Protein AF-A0ABD3EXV0-F1 (afdb_monomer)

Solvent-accessible surface area (backbone atoms only — not comparable to full-atom values): 9055 Å² total; per-residue (Å²): 142,79,64,72,75,59,59,56,47,64,45,51,49,56,40,54,52,46,24,60,45,37,54,48,94,64,55,81,71,52,49,66,78,46,44,61,35,54,76,70,43,42,62,70,82,72,19,68,58,40,51,49,56,46,36,78,71,60,76,59,91,52,70,69,53,56,55,49,48,40,49,51,42,33,47,50,41,52,48,50,51,52,50,53,50,52,52,49,47,37,41,74,74,68,66,50,86,76,50,66,66,60,44,44,54,50,49,51,55,53,43,51,52,50,52,52,49,50,56,50,46,42,57,74,68,54,78,60,77,74,85,85,76,67,59,69,70,62,76,66,57,76,78,79,72,81,76,75,81,81,86,129

Foldseek 3Di:
DPPPVLVVQLLLQVQVVVCLQQVHHDDPVVCVVCVVCLVVLADDDGHPVLVVLLCVFPVDDDPVVVVLVSVLSSLSSVLSVVLSVVVVCCVPPVVDDDDSVRSNVVSLVVSLVVSVVVVVVCVVVCVDPDDDDRSSCRSDDDDPPPPPPPDD

Radius of gyration: 17.2 Å; Cα contacts (8 Å, |Δi|>4): 98; chains: 1; bounding box: 48×47×41 Å

Organism: NCBI:txid2107226

Structure (mmCIF, N/CA/C/O backbone):
data_AF-A0ABD3EXV0-F1
#
_entry.id   AF-A0ABD3EXV0-F1
#
loop_
_atom_site.group_PDB
_atom_site.id
_atom_site.type_symbol
_atom_site.label_atom_id
_atom_site.label_alt_id
_atom_site.label_comp_id
_atom_site.label_asym_id
_atom_site.label_entity_id
_atom_site.label_seq_id
_atom_site.pdbx_PDB_ins_code
_atom_site.Cartn_x
_atom_site.Cartn_y
_atom_site.Cartn_z
_atom_site.occupancy
_atom_site.B_iso_or_equiv
_atom_site.auth_seq_id
_atom_site.auth_comp_id
_atom_site.auth_asym_id
_atom_site.auth_atom_id
_atom_site.pdbx_PDB_model_num
ATOM 1 N N . MET A 1 1 ? -25.838 3.868 16.366 1.00 37.28 1 MET A N 1
ATOM 2 C CA . MET A 1 1 ? -24.939 4.710 15.528 1.00 37.28 1 MET A CA 1
ATOM 3 C C . MET A 1 1 ? -23.458 4.261 15.567 1.00 37.28 1 MET A C 1
ATOM 5 O O . MET A 1 1 ? -22.567 5.091 15.721 1.00 37.28 1 MET A O 1
ATOM 9 N N . HIS A 1 2 ? -23.137 2.965 15.406 1.00 37.06 2 HIS A N 1
ATOM 10 C CA . HIS A 1 2 ? -21.778 2.446 15.690 1.00 37.06 2 HIS A CA 1
ATOM 11 C C . HIS A 1 2 ? -20.932 2.010 14.474 1.00 37.06 2 HIS A C 1
ATOM 13 O O . HIS A 1 2 ? -19.783 1.606 14.656 1.00 37.06 2 HIS A O 1
ATOM 19 N N . ASP A 1 3 ? -21.446 2.131 13.245 1.00 42.56 3 ASP A N 1
ATOM 20 C CA . ASP A 1 3 ? -20.858 1.452 12.074 1.00 42.56 3 ASP A CA 1
ATOM 21 C C . ASP A 1 3 ? -20.045 2.364 11.124 1.00 42.56 3 ASP A C 1
ATOM 23 O O . ASP A 1 3 ? -19.095 1.935 10.470 1.00 42.56 3 ASP A O 1
ATOM 27 N N . GLN A 1 4 ? -20.310 3.675 11.125 1.00 36.16 4 GLN A N 1
ATOM 28 C CA . GLN A 1 4 ? -19.588 4.643 10.283 1.00 36.16 4 GLN A CA 1
ATOM 29 C C . GLN A 1 4 ? -18.091 4.736 10.654 1.00 36.16 4 GLN A C 1
ATOM 31 O O . GLN A 1 4 ? -17.230 4.705 9.781 1.00 36.16 4 GLN A O 1
ATOM 36 N N . ARG A 1 5 ? -17.741 4.717 11.953 1.00 46.12 5 ARG A N 1
ATOM 37 C CA . ARG A 1 5 ? -16.344 4.830 12.438 1.00 46.12 5 ARG A CA 1
ATOM 38 C C . ARG A 1 5 ? -15.428 3.659 12.049 1.00 46.12 5 ARG A C 1
ATOM 40 O O . ARG A 1 5 ? -14.211 3.840 12.055 1.00 46.12 5 ARG A O 1
ATOM 47 N N . LYS A 1 6 ? -15.977 2.478 11.734 1.00 48.62 6 LYS A N 1
ATOM 48 C CA . LYS A 1 6 ? -15.194 1.295 11.327 1.00 48.62 6 LYS A CA 1
ATOM 49 C C . LYS A 1 6 ? -14.777 1.364 9.856 1.00 48.62 6 LYS A C 1
ATOM 51 O O . LYS A 1 6 ? -13.633 1.027 9.554 1.00 48.62 6 LYS A O 1
ATOM 56 N N . LYS A 1 7 ? -15.646 1.876 8.971 1.00 52.41 7 LYS A N 1
ATOM 57 C CA . LYS A 1 7 ? -15.343 2.060 7.537 1.00 52.41 7 LYS A CA 1
ATOM 58 C C . LYS A 1 7 ? -14.133 2.969 7.310 1.00 52.41 7 LYS A C 1
ATOM 60 O O . LYS A 1 7 ? -13.272 2.630 6.509 1.00 52.41 7 LYS A O 1
ATOM 65 N N . TYR A 1 8 ? -13.995 4.040 8.089 1.00 62.53 8 TYR A N 1
ATOM 66 C CA . TYR A 1 8 ? -12.915 5.015 7.899 1.00 62.53 8 TYR A CA 1
ATOM 67 C C . TYR A 1 8 ? -11.504 4.499 8.227 1.00 62.53 8 TYR A C 1
ATOM 69 O O . TYR A 1 8 ? -10.520 5.024 7.711 1.00 62.53 8 TYR A O 1
ATOM 77 N N . ARG A 1 9 ? -11.367 3.472 9.077 1.00 70.62 9 ARG A N 1
ATOM 78 C CA . ARG A 1 9 ? -10.051 3.063 9.605 1.00 70.62 9 ARG A CA 1
ATOM 79 C C . ARG A 1 9 ? -9.283 2.147 8.665 1.00 70.62 9 ARG A C 1
ATOM 81 O O . ARG A 1 9 ? -8.091 2.351 8.458 1.00 70.62 9 ARG A O 1
ATOM 88 N N . SER A 1 10 ? -9.960 1.164 8.074 1.00 78.88 10 SER A N 1
ATOM 89 C CA . SER A 1 10 ? -9.356 0.338 7.024 1.00 78.88 10 SER A CA 1
ATOM 90 C C . SER A 1 10 ? -9.114 1.155 5.757 1.00 78.88 10 SER A C 1
ATOM 92 O O . SER A 1 10 ? -8.085 0.990 5.113 1.00 78.88 10 SER A O 1
ATOM 94 N N . GLN A 1 11 ? -10.005 2.097 5.439 1.00 85.62 11 GLN A N 1
ATOM 95 C CA . GLN A 1 11 ? -9.832 3.026 4.322 1.00 85.62 11 GLN A CA 1
ATOM 96 C C . GLN A 1 11 ? -8.584 3.902 4.472 1.00 85.62 11 GLN A C 1
ATOM 98 O O . GLN A 1 11 ? -7.862 4.073 3.497 1.00 85.62 11 GLN A O 1
ATOM 103 N N . ALA A 1 12 ? -8.276 4.393 5.678 1.00 87.69 12 ALA A N 1
ATOM 104 C CA . AL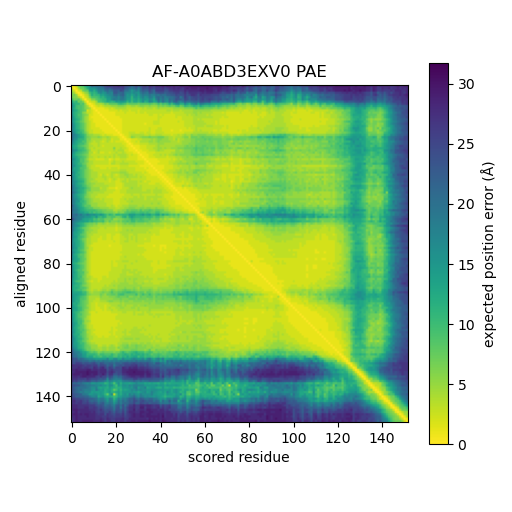A A 1 12 ? -7.079 5.203 5.921 1.00 87.69 12 ALA A CA 1
ATOM 105 C C . ALA A 1 12 ? -5.775 4.475 5.548 1.00 87.69 12 ALA A C 1
ATOM 107 O O . ALA A 1 12 ? -4.854 5.085 5.009 1.00 87.69 12 ALA A O 1
ATOM 108 N N . TRP A 1 13 ? -5.708 3.162 5.786 1.00 89.19 13 TRP A N 1
ATOM 109 C CA . TRP A 1 13 ? -4.579 2.337 5.358 1.00 89.19 13 TRP A CA 1
ATOM 110 C C . TRP A 1 13 ? -4.438 2.295 3.834 1.00 89.19 13 TRP A C 1
ATOM 112 O O . TRP A 1 13 ? -3.365 2.559 3.290 1.00 89.19 13 TRP A O 1
ATOM 122 N N . TRP A 1 14 ? -5.536 1.985 3.147 1.00 90.44 14 TRP A N 1
ATOM 123 C CA . TRP A 1 14 ? -5.554 1.857 1.694 1.00 90.44 14 TRP A CA 1
ATOM 124 C C . TRP A 1 14 ? -5.290 3.190 0.989 1.00 90.44 14 TRP A C 1
ATOM 126 O O . TRP A 1 14 ? -4.545 3.217 0.011 1.00 90.44 14 TRP A O 1
ATOM 136 N N . LEU A 1 15 ? -5.812 4.296 1.531 1.00 90.94 15 LEU A N 1
ATOM 137 C CA . LEU A 1 15 ? -5.483 5.652 1.083 1.00 90.94 15 LEU A CA 1
ATOM 138 C C . LEU A 1 15 ? -3.989 5.904 1.176 1.00 90.94 15 LEU A C 1
ATOM 140 O O . LEU A 1 15 ? -3.373 6.279 0.188 1.00 90.94 15 LEU A O 1
ATOM 144 N N . ARG A 1 16 ? -3.386 5.627 2.335 1.00 90.00 16 ARG A N 1
ATOM 145 C CA . ARG A 1 16 ? -1.962 5.878 2.554 1.00 90.00 16 ARG A CA 1
ATOM 146 C C . ARG A 1 16 ? -1.072 5.112 1.573 1.00 90.00 16 ARG A C 1
ATOM 148 O O . ARG A 1 16 ? -0.059 5.642 1.120 1.00 90.00 16 ARG A O 1
ATOM 155 N N . ILE A 1 17 ? -1.441 3.873 1.240 1.00 91.12 17 ILE A N 1
ATOM 156 C CA . ILE A 1 17 ? -0.743 3.090 0.212 1.00 91.12 17 ILE A CA 1
ATOM 157 C C . ILE A 1 17 ? -0.912 3.738 -1.165 1.00 91.12 17 ILE A C 1
ATOM 159 O O . ILE A 1 17 ? 0.089 3.909 -1.861 1.00 91.12 17 ILE A O 1
ATOM 163 N N . LEU A 1 18 ? -2.137 4.107 -1.556 1.00 91.56 18 LEU A N 1
ATOM 164 C CA . LEU A 1 18 ? -2.409 4.725 -2.859 1.00 91.56 18 LEU A CA 1
ATOM 165 C C . LEU A 1 18 ? -1.718 6.073 -3.025 1.00 91.56 18 LEU A C 1
ATOM 167 O O . LEU A 1 18 ? -1.069 6.285 -4.043 1.00 91.56 18 LEU A O 1
ATOM 171 N N . GLU A 1 19 ? -1.786 6.947 -2.022 1.00 90.56 19 GLU A N 1
ATOM 172 C CA . GLU A 1 19 ? -1.073 8.230 -2.007 1.00 90.56 19 GLU A CA 1
ATOM 173 C C . GLU A 1 19 ? 0.420 8.030 -2.247 1.00 90.56 19 GLU A C 1
ATOM 175 O O . GLU A 1 19 ? 1.068 8.774 -2.984 1.00 90.56 19 GLU A O 1
ATOM 180 N N . HIS A 1 20 ? 0.998 6.996 -1.637 1.00 88.31 20 HIS A N 1
ATOM 181 C CA . HIS A 1 20 ? 2.413 6.709 -1.809 1.00 88.31 20 HIS A CA 1
ATOM 182 C C . HIS A 1 20 ? 2.728 6.096 -3.182 1.00 88.31 20 HIS A C 1
ATOM 184 O O . HIS A 1 20 ? 3.785 6.395 -3.754 1.00 88.31 20 HIS A O 1
ATOM 190 N N . TRP A 1 21 ? 1.823 5.262 -3.704 1.00 91.00 21 TRP A N 1
ATOM 191 C CA . TRP A 1 21 ? 1.933 4.574 -4.993 1.00 91.00 21 TRP A CA 1
ATOM 192 C C . TRP A 1 21 ? 1.806 5.527 -6.186 1.00 91.00 21 TRP A C 1
ATOM 194 O O . TRP A 1 21 ? 2.642 5.520 -7.092 1.00 91.00 21 TRP A O 1
ATOM 204 N N . LEU A 1 22 ? 0.787 6.383 -6.163 1.00 90.25 22 LEU A N 1
ATOM 205 C CA . LEU A 1 22 ? 0.507 7.370 -7.201 1.00 90.25 22 LEU A CA 1
ATOM 206 C C . LEU A 1 22 ? 1.344 8.650 -6.987 1.00 90.25 22 LEU A C 1
ATOM 208 O O . LEU A 1 22 ? 1.808 9.295 -7.927 1.00 90.25 22 LEU A O 1
ATOM 212 N N . GLY A 1 23 ? 1.678 8.971 -5.736 1.00 84.88 23 GLY A N 1
ATOM 213 C CA . GLY A 1 23 ? 2.539 10.103 -5.381 1.00 84.88 23 GLY A CA 1
ATOM 214 C C . GLY A 1 23 ? 1.834 11.465 -5.347 1.00 84.88 23 GLY A C 1
ATOM 215 O O . GLY A 1 23 ? 2.510 12.494 -5.224 1.00 84.88 23 GLY A O 1
ATOM 216 N N . ASN A 1 24 ? 0.511 11.464 -5.430 1.00 85.75 24 ASN A N 1
ATOM 217 C CA . ASN A 1 24 ? -0.415 12.582 -5.284 1.00 85.75 24 ASN A CA 1
ATOM 218 C C . ASN A 1 24 ? -1.389 12.307 -4.130 1.00 85.75 24 ASN A C 1
ATOM 220 O O . ASN A 1 24 ? -1.449 11.196 -3.605 1.00 85.75 24 ASN A O 1
ATOM 224 N N . GLU A 1 25 ? -2.113 13.342 -3.711 1.00 84.12 25 GLU A N 1
ATOM 225 C CA . GLU A 1 25 ? -3.183 13.196 -2.725 1.00 84.12 25 GLU A CA 1
ATOM 226 C C . GLU A 1 25 ? -4.334 12.390 -3.333 1.00 84.12 25 GLU A C 1
ATOM 228 O O . GLU A 1 25 ? -4.661 12.547 -4.510 1.00 84.12 25 GLU A O 1
ATOM 233 N N . VAL A 1 26 ? -4.899 11.489 -2.532 1.00 85.75 26 VAL A N 1
ATOM 234 C CA . VAL A 1 26 ? -5.956 10.562 -2.943 1.00 85.75 26 VAL A CA 1
ATOM 235 C C . VAL A 1 26 ? -7.107 10.720 -1.966 1.00 85.75 26 VAL A C 1
ATOM 237 O O . VAL A 1 26 ? -6.915 10.730 -0.751 1.00 85.75 26 VAL A O 1
ATOM 240 N N . THR A 1 27 ? -8.319 10.842 -2.489 1.00 85.81 27 THR A N 1
ATOM 241 C CA . THR A 1 27 ? -9.526 11.024 -1.688 1.00 85.81 27 THR A CA 1
ATOM 242 C C . THR A 1 27 ? -10.228 9.695 -1.415 1.00 85.81 27 THR A C 1
ATOM 244 O O . THR A 1 27 ? -9.985 8.665 -2.048 1.00 85.81 27 THR A O 1
ATOM 247 N N . GLN A 1 28 ? -11.176 9.699 -0.476 1.00 83.56 28 GLN A N 1
ATOM 248 C CA . GLN A 1 28 ? -12.035 8.530 -0.249 1.00 83.56 28 GLN A CA 1
ATOM 249 C C . GLN A 1 28 ? -12.929 8.186 -1.447 1.00 83.56 28 GLN A C 1
ATOM 251 O O . GLN A 1 28 ? -13.368 7.040 -1.554 1.00 83.56 28 GLN A O 1
ATOM 256 N N . ALA A 1 29 ? -13.219 9.145 -2.328 1.00 84.88 29 ALA A N 1
ATOM 257 C CA . ALA A 1 29 ? -13.947 8.865 -3.560 1.00 84.88 29 ALA A CA 1
ATOM 258 C C . ALA A 1 29 ? -13.087 8.005 -4.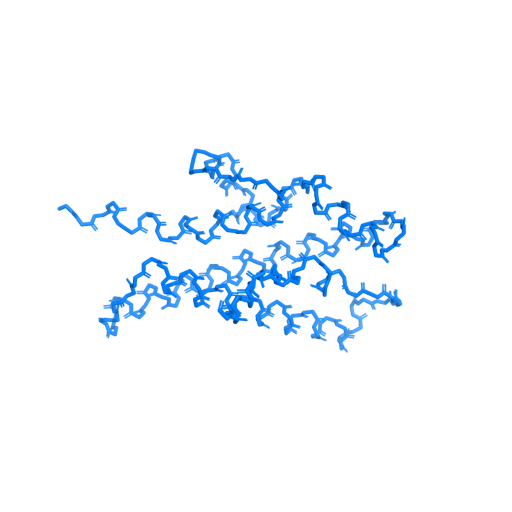496 1.00 84.88 29 ALA A C 1
ATOM 260 O O . ALA A 1 29 ? -13.557 6.978 -4.986 1.00 84.88 29 ALA A O 1
ATOM 261 N N . ASP A 1 30 ? -11.801 8.341 -4.618 1.00 82.12 30 ASP A N 1
ATOM 262 C CA . ASP A 1 30 ? -10.842 7.605 -5.444 1.00 82.12 30 ASP A CA 1
ATOM 263 C C . ASP A 1 30 ? -10.694 6.150 -4.997 1.00 82.12 30 ASP A C 1
ATOM 265 O O . ASP A 1 30 ? -10.626 5.243 -5.823 1.00 82.12 30 ASP A O 1
ATOM 269 N N . LEU A 1 31 ? -10.743 5.890 -3.686 1.00 85.38 31 LEU A N 1
ATOM 270 C CA . LEU A 1 31 ? -10.703 4.529 -3.138 1.00 85.38 31 LEU A CA 1
ATOM 271 C C . LEU A 1 31 ? -11.719 3.576 -3.781 1.00 85.38 31 LEU A C 1
ATOM 273 O O . LEU A 1 31 ? -11.434 2.383 -3.890 1.00 85.38 31 LEU A O 1
ATOM 277 N N . LYS A 1 32 ? -12.896 4.070 -4.190 1.00 86.50 32 LYS A N 1
ATOM 278 C CA . LYS A 1 32 ? -13.901 3.237 -4.863 1.00 86.50 32 LYS A CA 1
ATOM 279 C C . LYS A 1 32 ? -13.400 2.749 -6.220 1.00 86.50 32 LYS A C 1
ATOM 281 O O . LYS A 1 32 ? -13.586 1.578 -6.527 1.00 86.50 32 LYS A O 1
ATOM 286 N N . HIS A 1 33 ? -12.721 3.609 -6.976 1.00 86.38 33 HIS A N 1
ATOM 287 C CA . HIS A 1 33 ? -12.138 3.272 -8.276 1.00 86.38 33 HIS A CA 1
ATOM 288 C C . HIS A 1 33 ? -10.961 2.299 -8.157 1.00 86.38 33 HIS A C 1
ATOM 290 O O . HIS A 1 33 ? -10.712 1.515 -9.067 1.00 86.38 33 HIS A O 1
ATOM 296 N N . TYR A 1 34 ? -10.258 2.312 -7.020 1.00 88.19 34 TYR A N 1
ATOM 297 C CA . TYR A 1 34 ? -9.102 1.443 -6.793 1.00 88.19 34 TYR A CA 1
ATOM 298 C C . TYR A 1 34 ? -9.411 0.148 -6.033 1.00 88.19 34 TYR A C 1
ATOM 300 O O . TYR A 1 34 ? -8.510 -0.662 -5.810 1.00 88.19 34 TYR A O 1
ATOM 308 N N . LYS A 1 35 ? -10.671 -0.079 -5.643 1.00 87.31 35 LYS A N 1
ATOM 309 C CA . LYS A 1 35 ? -11.077 -1.238 -4.835 1.00 87.31 35 LYS A CA 1
ATOM 310 C C . LYS A 1 35 ? -10.658 -2.565 -5.472 1.00 87.31 35 LYS A C 1
ATOM 312 O O . LYS A 1 35 ? -10.097 -3.421 -4.787 1.00 87.31 35 LYS A O 1
ATOM 317 N N . ASP A 1 36 ? -10.869 -2.697 -6.775 1.00 88.38 36 ASP A N 1
ATOM 318 C CA . ASP A 1 36 ? -10.605 -3.941 -7.495 1.00 88.38 36 ASP A CA 1
ATOM 319 C C . ASP A 1 36 ? -9.109 -4.257 -7.558 1.00 88.38 36 ASP A C 1
ATOM 321 O O . ASP A 1 36 ? -8.725 -5.415 -7.421 1.00 88.38 36 ASP A O 1
ATOM 325 N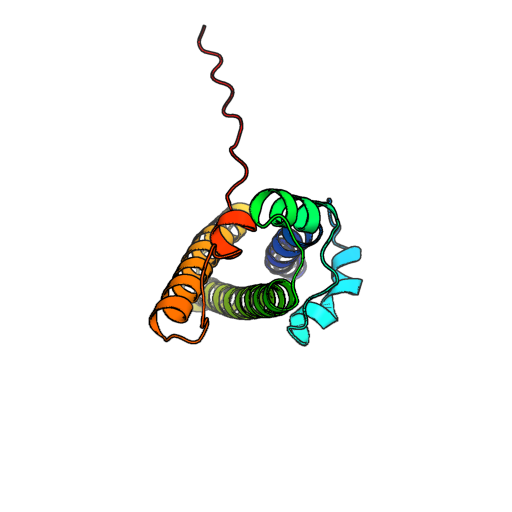 N . TYR A 1 37 ? -8.241 -3.243 -7.624 1.00 89.56 37 TYR A N 1
ATOM 326 C CA . TYR A 1 37 ? -6.788 -3.437 -7.579 1.00 89.56 37 TYR A CA 1
ATOM 327 C C . TYR A 1 37 ? -6.315 -4.032 -6.246 1.00 89.56 37 TYR A C 1
ATOM 329 O O . TYR A 1 37 ? -5.412 -4.875 -6.223 1.00 89.56 37 TYR A O 1
ATOM 337 N N . PHE A 1 38 ? -6.934 -3.645 -5.127 1.00 87.00 38 PHE A N 1
ATOM 338 C CA . PHE A 1 38 ? -6.620 -4.237 -3.825 1.00 87.00 38 PHE A CA 1
ATOM 339 C C . PHE A 1 38 ? -7.152 -5.664 -3.702 1.00 87.00 38 PHE A C 1
ATOM 341 O O . PHE A 1 38 ? -6.425 -6.555 -3.262 1.00 87.00 38 PHE A O 1
ATOM 348 N N . SER A 1 39 ? -8.406 -5.888 -4.103 1.00 85.06 39 SER A N 1
ATOM 349 C CA . SER A 1 39 ? -9.058 -7.199 -4.018 1.00 85.06 39 SER A CA 1
ATOM 350 C C . SER A 1 39 ? -8.406 -8.227 -4.943 1.00 85.06 39 SER A C 1
ATOM 352 O O . SER A 1 39 ? -8.091 -9.330 -4.500 1.00 85.06 39 SER A O 1
ATOM 354 N N . ALA A 1 40 ? -8.119 -7.850 -6.189 1.00 89.12 40 ALA A N 1
ATOM 355 C CA . ALA A 1 40 ? -7.421 -8.686 -7.162 1.00 89.12 40 ALA A CA 1
ATOM 356 C C . ALA A 1 40 ? -5.898 -8.716 -6.948 1.00 89.12 40 ALA A C 1
ATOM 358 O O . ALA A 1 40 ? -5.187 -9.382 -7.699 1.00 89.12 40 ALA A O 1
ATOM 359 N N . ARG A 1 41 ? -5.373 -7.962 -5.968 1.00 88.69 41 ARG A N 1
ATOM 360 C CA . ARG A 1 41 ? -3.930 -7.777 -5.707 1.00 88.69 41 ARG A CA 1
ATOM 361 C C . ARG A 1 41 ? -3.130 -7.437 -6.967 1.00 88.69 41 ARG A C 1
ATOM 363 O O . ARG A 1 41 ? -1.959 -7.794 -7.091 1.00 88.69 41 ARG A O 1
ATOM 370 N N . THR A 1 42 ? -3.769 -6.737 -7.894 1.00 90.31 42 THR A N 1
ATOM 371 C CA . THR A 1 42 ? -3.177 -6.307 -9.157 1.00 90.31 42 THR A CA 1
ATOM 372 C C . THR A 1 42 ? -2.721 -4.872 -8.986 1.00 90.31 42 THR A C 1
ATOM 374 O O . THR A 1 42 ? -3.464 -4.053 -8.455 1.00 90.31 42 THR A O 1
ATOM 377 N N . ALA A 1 43 ? -1.485 -4.568 -9.374 1.00 89.62 43 ALA A N 1
ATOM 378 C CA . ALA A 1 43 ? -0.944 -3.230 -9.194 1.00 89.62 43 ALA A CA 1
ATOM 379 C C . ALA A 1 43 ? -1.636 -2.239 -10.145 1.00 89.62 43 ALA A C 1
ATOM 381 O O . ALA A 1 43 ? -1.674 -2.505 -11.349 1.00 89.62 43 ALA A O 1
ATOM 382 N N . PRO A 1 44 ? -2.150 -1.099 -9.648 1.00 91.00 44 PRO A N 1
ATOM 383 C CA . PRO A 1 44 ? -2.581 -0.022 -10.519 1.00 91.00 44 PRO A CA 1
ATOM 384 C C . PRO A 1 44 ? -1.366 0.607 -11.197 1.00 91.00 44 PRO A C 1
ATOM 386 O O . PRO A 1 44 ? -0.216 0.397 -10.785 1.00 91.00 44 PRO A O 1
ATOM 389 N N . HIS A 1 45 ? -1.628 1.419 -12.222 1.00 90.00 45 HIS A N 1
ATOM 390 C CA . HIS A 1 45 ? -0.585 2.217 -12.852 1.00 90.00 45 HIS A CA 1
ATOM 391 C C . HIS A 1 45 ? 0.205 2.988 -11.783 1.00 90.00 45 HIS A C 1
ATOM 393 O O . HIS A 1 45 ? -0.349 3.495 -10.805 1.00 90.00 45 HIS A O 1
ATOM 399 N N . ILE A 1 46 ? 1.525 3.031 -11.936 1.00 89.56 46 ILE A N 1
ATOM 400 C CA . ILE A 1 46 ? 2.361 3.836 -11.052 1.00 89.56 46 ILE A CA 1
ATOM 401 C C . ILE A 1 46 ? 2.201 5.301 -11.423 1.00 89.56 46 ILE A C 1
ATOM 403 O O . ILE A 1 46 ? 2.173 5.653 -12.602 1.00 89.56 46 ILE A O 1
ATOM 407 N N . GLY A 1 47 ? 2.145 6.169 -10.422 1.00 88.12 47 GLY A N 1
ATOM 408 C CA . GLY A 1 47 ? 2.140 7.592 -10.709 1.00 88.12 47 GLY A CA 1
ATOM 409 C C . GLY A 1 47 ? 3.529 8.099 -11.088 1.00 88.12 47 GLY A C 1
ATOM 410 O O . GLY A 1 47 ? 4.568 7.574 -10.659 1.00 88.12 47 GLY A O 1
ATOM 411 N N . GLU A 1 48 ? 3.551 9.177 -11.868 1.00 87.62 48 GLU A N 1
ATOM 412 C CA . GLU A 1 48 ? 4.775 9.766 -12.418 1.00 87.62 48 GLU A CA 1
ATOM 413 C C . GLU A 1 48 ? 5.793 10.149 -11.339 1.00 87.62 48 GLU A C 1
ATOM 415 O O . GLU A 1 48 ? 7.004 10.044 -11.534 1.00 87.62 48 GLU A O 1
ATOM 420 N N . ARG A 1 49 ? 5.337 10.527 -10.143 1.00 87.19 49 ARG A N 1
ATOM 421 C CA . ARG A 1 49 ? 6.240 10.873 -9.040 1.00 87.19 49 ARG A CA 1
ATOM 422 C C . ARG A 1 49 ? 6.989 9.660 -8.493 1.00 87.19 49 ARG A C 1
ATOM 424 O O . ARG A 1 49 ? 8.180 9.761 -8.188 1.00 87.19 49 ARG A O 1
ATOM 431 N N . LEU A 1 50 ? 6.319 8.517 -8.335 1.00 85.88 50 LEU A N 1
ATOM 432 C CA . LEU A 1 50 ? 6.988 7.283 -7.920 1.00 85.88 50 LEU A CA 1
ATOM 433 C C . LEU A 1 50 ? 7.945 6.807 -9.016 1.00 85.88 50 LEU A C 1
ATOM 435 O O . LEU A 1 50 ? 9.103 6.516 -8.718 1.00 85.88 50 LEU A O 1
ATOM 439 N N . LYS A 1 51 ? 7.497 6.835 -10.273 1.00 87.94 51 LYS A N 1
ATOM 440 C CA . LYS A 1 51 ? 8.312 6.502 -11.445 1.00 87.94 51 LYS A CA 1
ATOM 441 C C . LYS A 1 51 ? 9.590 7.342 -11.516 1.00 87.94 51 LYS A C 1
ATOM 443 O O . LYS A 1 51 ? 10.683 6.781 -11.560 1.00 87.94 51 LYS A O 1
ATOM 448 N N . LYS A 1 52 ? 9.485 8.672 -11.392 1.00 86.81 52 LYS A N 1
ATOM 449 C CA . LYS A 1 52 ? 10.637 9.591 -11.326 1.00 86.81 52 LYS A CA 1
ATOM 450 C C . LYS A 1 52 ? 11.587 9.248 -10.175 1.00 86.81 52 LYS A C 1
ATOM 452 O O . LYS A 1 52 ? 12.793 9.184 -10.389 1.00 86.81 52 LYS A O 1
ATOM 457 N N . ARG A 1 53 ? 11.080 8.964 -8.965 1.00 84.44 53 ARG A N 1
ATOM 458 C CA . ARG A 1 53 ? 11.924 8.562 -7.814 1.00 84.44 53 ARG A CA 1
ATOM 459 C C . ARG A 1 53 ? 12.736 7.294 -8.086 1.00 84.44 53 ARG A C 1
ATOM 461 O O . ARG A 1 53 ? 13.880 7.202 -7.643 1.00 84.44 53 ARG A O 1
ATOM 468 N N . ILE A 1 54 ? 12.144 6.328 -8.784 1.00 84.81 54 ILE A N 1
ATOM 469 C CA . ILE A 1 54 ? 12.804 5.072 -9.155 1.00 84.81 54 ILE A CA 1
ATOM 470 C C . ILE A 1 54 ? 13.846 5.326 -10.252 1.00 84.81 54 ILE A C 1
ATOM 472 O O . ILE A 1 54 ? 14.997 4.913 -10.106 1.00 84.81 54 ILE A O 1
ATOM 476 N N . LEU A 1 55 ? 13.482 6.069 -11.301 1.00 85.50 55 LEU A N 1
ATOM 477 C CA . LEU A 1 55 ? 14.368 6.393 -12.424 1.00 85.50 55 LEU A CA 1
ATOM 478 C C . LEU A 1 55 ? 15.597 7.204 -12.006 1.00 85.50 55 LEU A C 1
ATOM 480 O O . LEU A 1 55 ? 16.703 6.887 -12.437 1.00 85.50 55 LEU A O 1
ATOM 484 N N . LEU A 1 56 ? 15.440 8.160 -11.083 1.00 84.50 56 LEU A N 1
ATOM 485 C CA . LEU A 1 56 ? 16.558 8.917 -10.501 1.00 84.50 56 LEU A CA 1
ATOM 486 C C . LEU A 1 56 ? 17.644 8.018 -9.881 1.00 84.50 56 LEU A C 1
ATOM 488 O O . LEU A 1 56 ? 18.783 8.445 -9.718 1.00 84.50 56 LEU A O 1
ATOM 492 N N . ARG A 1 57 ? 17.300 6.785 -9.495 1.00 78.25 57 ARG A N 1
ATOM 493 C CA . ARG A 1 57 ? 18.211 5.833 -8.843 1.00 78.25 57 ARG A CA 1
ATOM 494 C C . ARG A 1 57 ? 18.702 4.745 -9.793 1.00 78.25 57 ARG A C 1
ATOM 496 O O . ARG A 1 57 ? 19.855 4.343 -9.685 1.00 78.25 57 ARG A O 1
ATOM 503 N N . LEU A 1 58 ? 17.829 4.247 -10.669 1.00 77.62 58 LEU A N 1
ATOM 504 C CA . LEU A 1 58 ? 18.101 3.083 -11.521 1.00 77.62 58 LEU A CA 1
ATOM 505 C C . LEU A 1 58 ? 18.533 3.443 -12.950 1.00 77.62 58 LEU A C 1
ATOM 507 O O . LEU A 1 58 ? 18.907 2.544 -13.700 1.00 77.62 58 LEU A O 1
ATOM 511 N N . ARG A 1 59 ? 18.557 4.740 -13.294 1.00 77.06 59 ARG A N 1
ATOM 512 C CA . ARG A 1 59 ? 18.901 5.335 -14.601 1.00 77.06 59 ARG A CA 1
ATOM 513 C C . ARG A 1 59 ? 17.964 4.942 -15.749 1.00 77.06 59 ARG A C 1
ATOM 515 O O . ARG A 1 59 ? 17.518 5.832 -16.457 1.00 77.06 59 ARG A O 1
ATOM 522 N N . ASN A 1 60 ? 17.593 3.668 -15.874 1.00 81.62 60 ASN A N 1
ATOM 523 C CA . ASN A 1 60 ? 16.724 3.153 -16.933 1.00 81.62 60 ASN A CA 1
ATOM 524 C C . ASN A 1 60 ? 15.525 2.391 -16.359 1.00 81.62 60 ASN A C 1
ATOM 526 O O . ASN A 1 60 ? 15.643 1.709 -15.338 1.00 81.62 60 ASN A O 1
ATOM 530 N N . TRP A 1 61 ? 14.385 2.470 -17.053 1.00 83.19 61 TRP A N 1
ATOM 531 C CA . TRP A 1 61 ? 13.253 1.579 -16.805 1.00 83.19 61 TRP A CA 1
ATOM 532 C C . TRP A 1 61 ? 13.521 0.221 -17.455 1.00 83.19 61 TRP A C 1
ATOM 534 O O . TRP A 1 61 ? 13.926 0.173 -18.615 1.00 83.19 61 TRP A O 1
ATOM 544 N N . LYS A 1 62 ? 13.305 -0.876 -16.731 1.00 85.88 62 LYS A N 1
ATOM 545 C CA . LYS A 1 62 ? 13.434 -2.237 -17.263 1.00 85.88 62 LYS A CA 1
ATOM 546 C C . LYS A 1 62 ? 12.251 -3.084 -16.817 1.00 85.88 62 LYS A C 1
ATOM 548 O O . LYS A 1 62 ? 11.648 -2.784 -15.790 1.00 85.88 62 LYS A O 1
ATOM 553 N N . LYS A 1 63 ? 11.963 -4.168 -17.535 1.00 83.75 63 LYS A N 1
ATOM 554 C CA . LYS A 1 63 ? 10.854 -5.082 -17.218 1.00 83.75 63 LYS A CA 1
ATOM 555 C C . LYS A 1 63 ? 10.948 -5.650 -15.795 1.00 83.75 63 LYS A C 1
ATOM 557 O O . LYS A 1 63 ? 9.938 -5.792 -15.115 1.00 83.75 63 LYS A O 1
ATOM 562 N N . GLU A 1 64 ? 12.159 -5.884 -15.293 1.00 82.94 64 GLU A N 1
ATOM 563 C CA . GLU A 1 64 ? 12.382 -6.374 -13.929 1.00 82.94 64 GLU A CA 1
ATOM 564 C C . GLU A 1 64 ? 11.904 -5.373 -12.865 1.00 82.94 64 GLU A C 1
ATOM 566 O O . GLU A 1 64 ? 11.549 -5.769 -11.755 1.00 82.94 64 GLU A O 1
ATOM 571 N N . ILE A 1 65 ? 11.876 -4.076 -13.193 1.00 83.62 65 ILE A N 1
ATOM 572 C CA . ILE A 1 65 ? 11.354 -3.025 -12.315 1.00 83.62 65 ILE A CA 1
ATOM 573 C C . ILE A 1 65 ? 9.835 -3.158 -12.197 1.00 83.62 65 ILE A C 1
ATOM 575 O O . ILE A 1 65 ? 9.313 -3.101 -11.083 1.00 83.62 65 ILE A O 1
ATOM 579 N N . ASP A 1 66 ? 9.139 -3.402 -13.309 1.00 85.31 66 ASP A N 1
ATOM 580 C CA . ASP A 1 66 ? 7.692 -3.640 -13.313 1.00 85.31 66 ASP A CA 1
ATOM 581 C C . ASP A 1 66 ? 7.327 -4.896 -12.517 1.00 85.31 66 ASP A C 1
ATOM 583 O O . ASP A 1 66 ? 6.422 -4.863 -11.678 1.00 85.31 66 AS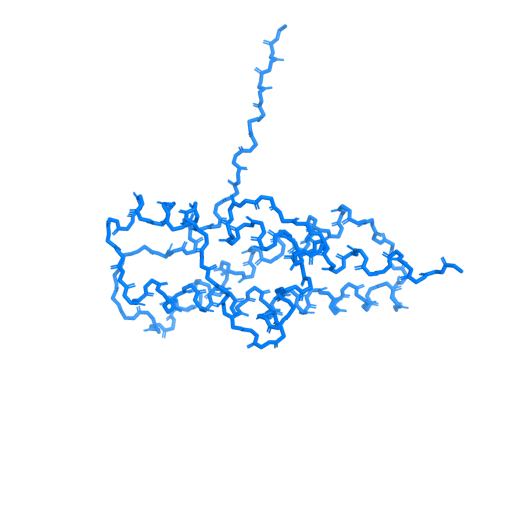P A O 1
ATOM 587 N N . ASP A 1 67 ? 8.071 -5.987 -12.705 1.00 84.75 67 ASP A N 1
ATOM 588 C CA . ASP A 1 67 ? 7.841 -7.234 -11.974 1.00 84.75 67 ASP A CA 1
ATOM 589 C C . ASP A 1 67 ? 8.082 -7.063 -10.467 1.00 84.75 67 ASP A C 1
ATOM 591 O O . ASP A 1 67 ? 7.291 -7.533 -9.644 1.00 84.75 67 ASP A O 1
ATOM 595 N N . GLN A 1 68 ? 9.130 -6.333 -10.078 1.00 84.44 68 GLN A N 1
ATOM 596 C CA . GLN A 1 68 ? 9.381 -6.002 -8.674 1.00 84.44 68 GLN A CA 1
ATOM 597 C C . GLN A 1 68 ? 8.287 -5.105 -8.086 1.00 84.44 68 GLN A C 1
ATOM 599 O O . GLN A 1 68 ? 7.879 -5.310 -6.943 1.00 84.44 68 GLN A O 1
ATOM 604 N N . LEU A 1 69 ? 7.773 -4.134 -8.841 1.00 87.81 69 LEU A N 1
ATOM 605 C CA . LEU A 1 69 ? 6.679 -3.275 -8.386 1.00 87.81 69 LEU A CA 1
ATOM 606 C C . LEU A 1 69 ? 5.386 -4.068 -8.190 1.00 87.81 69 LEU A C 1
ATOM 608 O O . LEU A 1 69 ? 4.744 -3.927 -7.150 1.00 87.81 69 LEU A O 1
ATOM 612 N N . ARG A 1 70 ? 5.046 -4.971 -9.114 1.00 89.00 70 ARG A N 1
ATOM 613 C CA . ARG A 1 70 ? 3.903 -5.885 -8.955 1.00 89.00 70 ARG A CA 1
ATOM 614 C C . ARG A 1 70 ? 4.021 -6.720 -7.680 1.00 89.00 70 ARG A C 1
ATOM 616 O O . ARG A 1 70 ? 3.053 -6.822 -6.928 1.00 89.00 70 ARG A O 1
ATOM 623 N N . ARG A 1 71 ? 5.214 -7.243 -7.379 1.00 86.81 71 ARG A N 1
ATOM 624 C CA . ARG A 1 71 ? 5.475 -7.980 -6.128 1.00 86.81 71 ARG A CA 1
ATOM 625 C C . ARG A 1 71 ? 5.345 -7.097 -4.890 1.00 86.81 71 ARG A C 1
ATOM 627 O O . ARG A 1 71 ? 4.724 -7.511 -3.915 1.00 86.81 71 ARG A O 1
ATOM 634 N N . ILE A 1 72 ? 5.875 -5.872 -4.931 1.00 88.75 72 ILE A N 1
ATOM 635 C CA . ILE A 1 72 ? 5.736 -4.897 -3.839 1.00 88.75 72 ILE A CA 1
ATOM 636 C C . ILE A 1 72 ? 4.257 -4.609 -3.563 1.00 88.75 72 ILE A C 1
ATOM 638 O O . ILE A 1 72 ? 3.839 -4.631 -2.406 1.00 88.75 72 ILE A O 1
ATOM 642 N N . TRP A 1 73 ? 3.460 -4.360 -4.604 1.00 91.69 73 TRP A N 1
ATOM 643 C CA . TRP A 1 73 ? 2.022 -4.128 -4.466 1.00 91.69 73 TRP A CA 1
ATOM 644 C C . TRP A 1 73 ? 1.306 -5.329 -3.847 1.00 91.69 73 TRP A C 1
ATOM 646 O O . TRP A 1 73 ? 0.547 -5.185 -2.885 1.00 91.69 73 TRP A O 1
ATOM 656 N N . TRP A 1 74 ? 1.589 -6.525 -4.362 1.00 91.50 74 TRP A N 1
ATOM 657 C CA . TRP A 1 74 ? 1.014 -7.763 -3.851 1.00 91.50 74 TRP A CA 1
ATOM 658 C C . TRP A 1 74 ? 1.350 -7.979 -2.367 1.00 91.50 74 TRP A C 1
ATOM 660 O O . TRP A 1 74 ? 0.472 -8.324 -1.568 1.00 91.50 74 TRP A O 1
ATOM 670 N N . ALA A 1 75 ? 2.600 -7.711 -1.975 1.00 90.50 75 ALA A N 1
ATOM 671 C CA . ALA A 1 75 ? 3.042 -7.787 -0.588 1.00 90.50 75 ALA A CA 1
ATOM 672 C C . ALA A 1 75 ? 2.290 -6.779 0.291 1.00 90.50 75 ALA A C 1
ATOM 674 O O . ALA A 1 75 ? 1.767 -7.162 1.334 1.00 90.50 75 ALA A O 1
ATOM 675 N N . TRP A 1 76 ? 2.148 -5.523 -0.144 1.00 91.44 76 TRP A N 1
ATOM 676 C CA . TRP A 1 76 ? 1.372 -4.512 0.583 1.00 91.44 76 TRP A CA 1
ATOM 677 C C . TRP A 1 76 ? -0.084 -4.916 0.804 1.00 91.44 76 TRP A C 1
ATOM 679 O O . TRP A 1 76 ? -0.596 -4.761 1.914 1.00 91.44 76 TRP A O 1
ATOM 689 N N . CYS A 1 77 ? -0.741 -5.466 -0.220 1.00 92.19 77 CYS A N 1
ATOM 690 C CA . CYS A 1 77 ? -2.121 -5.937 -0.106 1.00 92.19 77 CYS A CA 1
ATOM 691 C C . CYS A 1 77 ? -2.243 -7.079 0.912 1.00 92.19 77 CYS A C 1
ATOM 693 O O . CYS A 1 77 ? -3.152 -7.084 1.748 1.00 92.19 77 CYS A O 1
ATOM 695 N N . SER A 1 78 ? -1.306 -8.026 0.876 1.00 91.56 78 SER A N 1
ATOM 696 C CA . SER A 1 78 ? -1.286 -9.182 1.777 1.00 91.56 78 SER A CA 1
ATOM 697 C C . SER A 1 78 ? -1.008 -8.770 3.225 1.00 91.56 78 SER A C 1
ATOM 699 O O . SER A 1 78 ? -1.775 -9.114 4.125 1.00 91.56 78 SER A O 1
ATOM 701 N N . ILE A 1 79 ? 0.025 -7.952 3.440 1.00 92.38 79 ILE A N 1
ATOM 702 C CA . ILE A 1 79 ? 0.395 -7.412 4.753 1.00 92.38 79 ILE A CA 1
ATOM 703 C C . ILE A 1 79 ? -0.744 -6.561 5.327 1.00 92.38 79 ILE A C 1
ATOM 705 O O . ILE A 1 79 ? -1.123 -6.723 6.484 1.00 92.38 79 ILE A O 1
ATOM 709 N N . GLY A 1 80 ? -1.329 -5.682 4.510 1.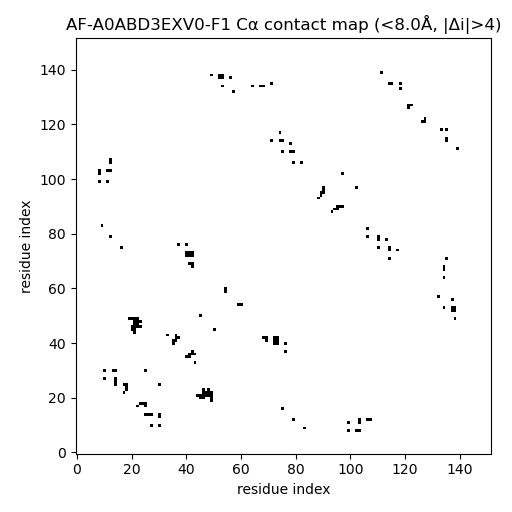00 92.25 80 GLY A N 1
ATOM 710 C CA . GLY A 1 80 ? -2.454 -4.840 4.903 1.00 92.25 80 GLY A CA 1
ATOM 711 C C . GLY A 1 80 ? -3.658 -5.647 5.374 1.00 92.25 80 GLY A C 1
ATOM 712 O O . GLY A 1 80 ? -4.213 -5.369 6.435 1.00 92.25 80 GLY A O 1
ATOM 713 N N . THR A 1 81 ? -4.020 -6.689 4.622 1.00 91.31 81 THR A N 1
ATOM 714 C CA . THR A 1 81 ? -5.125 -7.591 4.977 1.00 91.31 81 THR A CA 1
ATOM 715 C C . THR A 1 81 ? -4.858 -8.302 6.305 1.00 91.31 81 THR A C 1
ATOM 717 O O . THR A 1 81 ? -5.726 -8.309 7.178 1.00 91.31 81 THR A O 1
ATOM 720 N N . ALA A 1 82 ? -3.647 -8.837 6.494 1.00 93.69 82 ALA A N 1
ATOM 721 C CA . ALA A 1 82 ? -3.260 -9.524 7.725 1.00 93.69 82 ALA A CA 1
ATOM 722 C C . ALA A 1 82 ? -3.277 -8.590 8.948 1.00 93.69 82 ALA A C 1
ATOM 724 O O . ALA A 1 82 ? -3.836 -8.937 9.987 1.00 93.69 82 ALA A O 1
ATOM 725 N N . LEU A 1 83 ? -2.730 -7.376 8.820 1.00 93.31 83 LEU A N 1
ATOM 726 C CA . LEU A 1 83 ? -2.717 -6.392 9.906 1.00 93.31 83 LEU A CA 1
ATOM 727 C C . LEU A 1 83 ? -4.127 -5.904 10.258 1.00 93.31 83 LEU A C 1
ATOM 729 O O . LEU A 1 83 ? -4.445 -5.761 11.437 1.00 93.31 83 LEU A O 1
ATOM 733 N N . LEU A 1 84 ? -4.995 -5.678 9.266 1.00 91.69 84 LEU A N 1
ATOM 734 C CA . LEU A 1 84 ? -6.396 -5.324 9.520 1.00 91.69 84 LEU A CA 1
ATOM 735 C C . LEU A 1 84 ? -7.137 -6.441 10.254 1.00 91.69 84 LEU A C 1
ATOM 737 O O . LEU A 1 84 ? -7.915 -6.157 11.165 1.00 91.69 84 LEU A O 1
ATOM 741 N N . TRP A 1 85 ? -6.884 -7.695 9.879 1.00 92.00 85 TRP A N 1
ATOM 742 C CA . TRP A 1 85 ? -7.449 -8.853 10.563 1.00 92.00 85 TRP A CA 1
ATOM 743 C C . TRP A 1 85 ? -6.955 -8.952 12.013 1.00 92.00 85 TRP A C 1
ATOM 745 O O . TRP A 1 85 ? -7.771 -9.074 12.924 1.00 92.00 85 TRP A O 1
ATOM 755 N N . GLN A 1 86 ? -5.651 -8.781 12.249 1.00 92.69 86 GLN A N 1
ATOM 756 C CA . GLN A 1 86 ? -5.083 -8.758 13.598 1.00 92.69 86 GLN A CA 1
ATOM 757 C C . GLN A 1 86 ? -5.723 -7.664 14.464 1.00 92.69 86 GLN A C 1
ATOM 759 O O . GLN A 1 86 ? -6.159 -7.931 15.580 1.00 92.69 86 GLN A O 1
ATOM 764 N N . ILE A 1 87 ? -5.836 -6.439 13.946 1.00 91.06 87 ILE A N 1
ATOM 765 C CA . ILE A 1 87 ? -6.430 -5.317 14.687 1.00 91.06 87 ILE A CA 1
ATOM 766 C C . ILE A 1 87 ? -7.913 -5.563 14.964 1.00 91.06 87 ILE A C 1
ATOM 768 O O . ILE A 1 87 ? -8.389 -5.255 16.055 1.00 91.06 87 ILE A O 1
ATOM 772 N N . ARG A 1 88 ? -8.652 -6.148 14.012 1.00 89.69 88 ARG A N 1
ATOM 773 C CA . ARG A 1 88 ? -10.040 -6.564 14.246 1.00 89.69 88 ARG A CA 1
ATOM 774 C C . ARG A 1 88 ? -10.121 -7.529 15.429 1.00 89.69 88 ARG A C 1
ATOM 776 O O . ARG A 1 88 ? -10.967 -7.313 16.291 1.00 89.69 88 ARG A O 1
ATOM 783 N N . ASN A 1 89 ? -9.254 -8.538 15.490 1.00 92.44 89 ASN A N 1
ATOM 784 C CA . ASN A 1 89 ? -9.266 -9.512 16.581 1.00 92.44 89 ASN A CA 1
ATOM 785 C C . ASN A 1 89 ? -8.938 -8.868 17.931 1.00 92.44 89 ASN A C 1
ATOM 787 O O . ASN A 1 89 ? -9.654 -9.109 18.895 1.00 92.44 89 ASN A O 1
ATOM 791 N N . GLN A 1 90 ? -7.948 -7.976 17.987 1.00 91.62 90 GLN A N 1
ATOM 792 C CA . GLN A 1 90 ? -7.621 -7.231 19.209 1.00 91.62 90 GLN A CA 1
ATOM 793 C C . GLN A 1 90 ? -8.798 -6.380 19.706 1.00 91.62 90 GLN A C 1
ATOM 795 O O . GLN A 1 90 ? -9.063 -6.295 20.901 1.00 91.62 90 GLN A O 1
ATOM 800 N N . VAL A 1 91 ? -9.541 -5.751 18.792 1.00 89.31 91 VAL A N 1
ATOM 801 C CA . VAL A 1 91 ? -10.717 -4.947 19.157 1.00 89.31 91 VAL A CA 1
ATOM 802 C C . VAL A 1 91 ? -11.868 -5.829 19.643 1.00 89.31 91 VAL A C 1
ATOM 804 O O . VAL A 1 91 ? -12.546 -5.459 20.597 1.00 89.31 91 VAL A O 1
ATOM 807 N N . VAL A 1 92 ? -12.126 -6.957 18.972 1.00 88.94 92 VAL A N 1
ATOM 808 C CA . VAL A 1 92 ? -13.282 -7.819 19.272 1.00 88.94 92 VAL A CA 1
ATOM 809 C C . VAL A 1 92 ? -13.046 -8.703 20.495 1.00 88.94 92 VAL A C 1
ATOM 811 O O . VAL A 1 92 ? -13.958 -8.852 21.299 1.00 88.94 92 VAL A O 1
ATOM 814 N N . HIS A 1 93 ? -11.854 -9.280 20.639 1.00 89.56 93 HIS A N 1
ATOM 815 C CA . HIS A 1 93 ? -11.573 -10.309 21.644 1.00 89.56 93 HIS A CA 1
ATOM 816 C C . HIS A 1 93 ? -10.750 -9.798 22.829 1.00 89.56 93 HIS A C 1
ATOM 818 O O . HIS A 1 93 ? -10.948 -10.265 23.943 1.00 89.56 93 HIS A O 1
ATOM 824 N N . GLU A 1 94 ? -9.862 -8.824 22.619 1.00 91.19 94 GLU A N 1
ATOM 825 C CA . GLU A 1 94 ? -8.980 -8.296 23.676 1.00 91.19 94 GLU A CA 1
ATOM 826 C C . GLU A 1 94 ? -9.460 -6.935 24.217 1.00 91.19 94 GLU A C 1
ATOM 828 O O . GLU A 1 94 ? -8.843 -6.357 25.109 1.00 91.19 94 GLU A O 1
ATOM 833 N N . GLY A 1 95 ? -10.547 -6.380 23.666 1.00 88.94 95 GLY A N 1
ATOM 834 C CA . GLY A 1 95 ? -11.102 -5.086 24.080 1.00 88.94 95 GLY A CA 1
ATOM 835 C C . GLY A 1 95 ? -10.200 -3.880 23.783 1.00 88.94 95 GLY A C 1
ATOM 836 O O . GLY A 1 95 ? -10.440 -2.783 24.300 1.00 88.94 95 GLY A O 1
ATOM 837 N N . VAL A 1 96 ? -9.169 -4.045 22.947 1.00 89.81 96 VAL A N 1
ATOM 838 C CA . VAL A 1 96 ? -8.188 -2.992 22.656 1.00 89.81 96 VAL A CA 1
ATOM 839 C C . VAL A 1 96 ? -8.853 -1.822 21.934 1.00 89.81 96 VAL A C 1
ATOM 841 O O . VAL A 1 96 ? -9.512 -1.975 20.902 1.00 89.81 96 VAL A O 1
ATOM 844 N N . LYS A 1 97 ? -8.626 -0.606 22.437 1.00 88.00 97 LYS A N 1
ATOM 845 C CA . LYS A 1 97 ? -9.129 0.629 21.826 1.00 88.00 97 LYS A CA 1
ATOM 846 C C . LYS A 1 97 ? -8.054 1.286 20.969 1.00 88.00 97 LYS A C 1
ATOM 848 O O . LYS A 1 97 ? -7.144 1.939 21.468 1.00 88.00 97 LYS A O 1
ATOM 853 N N . TRP A 1 98 ? -8.211 1.184 19.655 1.00 85.62 98 TRP A N 1
ATOM 854 C CA . TRP A 1 98 ? -7.379 1.916 18.703 1.00 85.62 98 TRP A CA 1
ATOM 855 C C . TRP A 1 98 ? -7.985 3.278 18.347 1.00 85.62 98 TRP A C 1
ATOM 857 O O . TRP A 1 98 ? -9.186 3.383 18.069 1.00 85.62 98 TRP A O 1
ATOM 867 N N . THR A 1 99 ? -7.148 4.314 18.282 1.00 87.31 99 THR A N 1
ATOM 868 C CA . THR A 1 99 ? -7.478 5.558 17.567 1.00 87.31 99 THR A CA 1
ATOM 869 C C . THR A 1 99 ? -7.158 5.387 16.082 1.00 87.31 99 THR A C 1
ATOM 871 O O . THR A 1 99 ? -6.314 4.567 15.724 1.00 87.31 99 THR A O 1
ATOM 874 N N . ALA A 1 100 ? -7.797 6.161 15.198 1.00 83.44 100 ALA A N 1
ATOM 875 C CA . ALA A 1 100 ? -7.517 6.072 13.761 1.00 83.44 100 ALA A CA 1
ATOM 876 C C . ALA A 1 100 ? -6.040 6.376 13.440 1.00 83.44 100 ALA A C 1
ATOM 878 O O . ALA A 1 100 ? -5.408 5.647 12.679 1.00 83.44 100 ALA A O 1
ATOM 879 N N . LYS A 1 101 ? -5.472 7.405 14.086 1.00 86.31 101 LYS A N 1
ATOM 880 C CA . LYS A 1 101 ? -4.067 7.797 13.923 1.00 86.31 101 LYS A CA 1
ATOM 881 C C . LYS A 1 101 ? -3.111 6.717 14.434 1.00 86.31 101 LYS A C 1
ATOM 883 O O . LYS A 1 101 ? -2.213 6.316 13.704 1.00 86.31 101 LYS A O 1
ATOM 888 N N . SER A 1 102 ? -3.316 6.213 15.656 1.00 88.69 102 SER A N 1
ATOM 889 C CA . SER A 1 102 ? -2.430 5.190 16.234 1.00 88.69 102 SER A CA 1
ATOM 890 C C . SER A 1 102 ? -2.481 3.868 15.468 1.00 88.69 102 SER A C 1
ATOM 892 O O . SER A 1 102 ? -1.443 3.244 15.271 1.00 88.69 10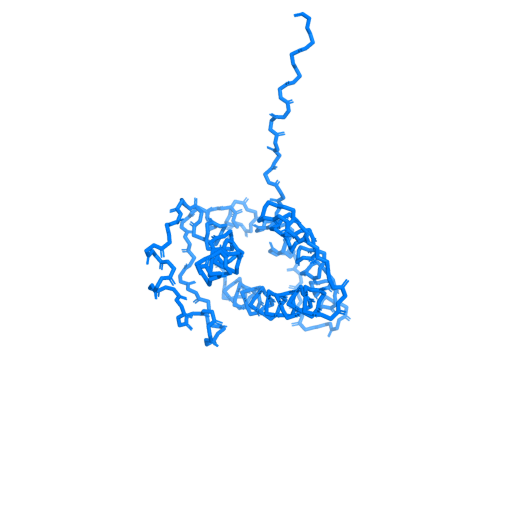2 SER A O 1
ATOM 894 N N . GLN A 1 103 ? -3.661 3.476 14.979 1.00 90.50 103 GLN A N 1
ATOM 895 C CA . GLN A 1 103 ? -3.818 2.316 14.104 1.00 90.50 103 GLN A CA 1
ATOM 896 C C . GLN A 1 103 ? -3.030 2.490 12.803 1.00 90.50 103 GLN A C 1
ATOM 898 O O . GLN A 1 103 ? -2.278 1.594 12.427 1.00 90.50 103 GLN A O 1
ATOM 903 N N . LEU A 1 104 ? -3.185 3.631 12.123 1.00 90.81 104 LEU A N 1
ATOM 904 C CA . LEU A 1 104 ? -2.505 3.881 10.854 1.00 90.81 104 LEU A CA 1
ATOM 905 C C . LEU A 1 104 ? -0.980 3.879 11.021 1.00 90.81 104 LEU A C 1
ATOM 907 O O . LEU A 1 104 ? -0.287 3.213 10.256 1.00 90.81 104 LEU A O 1
ATOM 911 N N . GLU A 1 105 ? -0.463 4.565 12.042 1.00 91.12 105 GLU A N 1
ATOM 912 C CA . GLU A 1 105 ? 0.973 4.598 12.348 1.00 91.12 105 GLU A CA 1
ATOM 913 C C . GLU A 1 105 ? 1.523 3.203 12.679 1.00 91.12 105 GLU A C 1
ATOM 915 O O . GLU A 1 105 ? 2.571 2.799 12.165 1.00 91.12 105 GLU A O 1
ATOM 920 N N . PHE A 1 106 ? 0.794 2.427 13.488 1.00 92.25 106 PHE A N 1
ATOM 921 C CA . PHE A 1 106 ? 1.154 1.045 13.796 1.00 92.25 106 PHE A CA 1
ATOM 922 C C . PHE A 1 106 ? 1.220 0.188 12.529 1.00 92.25 106 PHE A C 1
ATOM 924 O O . PHE A 1 106 ? 2.232 -0.476 12.282 1.00 92.25 106 PHE A O 1
ATOM 931 N N . MET A 1 107 ? 0.167 0.232 11.709 1.00 93.50 107 MET A N 1
ATOM 932 C CA . MET A 1 107 ? 0.092 -0.529 10.465 1.00 93.50 107 MET A CA 1
ATOM 933 C C . MET A 1 107 ? 1.200 -0.129 9.494 1.00 93.50 107 MET A C 1
ATOM 935 O O . MET A 1 107 ? 1.828 -0.994 8.893 1.00 93.50 107 MET A O 1
ATOM 939 N N . TRP A 1 108 ? 1.492 1.166 9.375 1.00 92.75 108 TRP A N 1
ATOM 940 C CA . TRP A 1 108 ? 2.542 1.676 8.498 1.00 92.75 108 TRP A CA 1
ATOM 941 C C . TRP A 1 108 ? 3.923 1.201 8.921 1.00 92.75 108 TRP A C 1
ATOM 943 O O . TRP A 1 108 ? 4.675 0.658 8.108 1.00 92.75 108 TRP A O 1
ATOM 953 N N . ARG A 1 109 ? 4.243 1.321 10.211 1.00 92.25 109 ARG A N 1
ATOM 954 C CA . ARG A 1 109 ? 5.523 0.861 10.750 1.00 92.25 109 ARG A CA 1
ATOM 955 C C . ARG A 1 109 ? 5.693 -0.649 10.590 1.00 92.25 109 ARG A C 1
ATOM 957 O O . ARG A 1 109 ? 6.732 -1.090 10.098 1.00 92.25 109 ARG A O 1
ATOM 964 N N . ARG A 1 110 ? 4.687 -1.441 10.980 1.00 92.75 110 ARG A N 1
ATOM 965 C CA . ARG A 1 110 ? 4.713 -2.908 10.842 1.00 92.75 110 ARG A CA 1
ATOM 966 C C . ARG A 1 110 ? 4.760 -3.336 9.382 1.00 92.75 110 ARG A C 1
ATOM 968 O O . ARG A 1 110 ? 5.513 -4.241 9.039 1.00 92.75 110 ARG A O 1
ATOM 975 N N . GLY A 1 111 ? 4.010 -2.654 8.526 1.00 92.38 111 GLY A N 1
ATOM 976 C CA . GLY A 1 111 ? 3.949 -2.947 7.106 1.00 92.38 111 GLY A CA 1
ATOM 977 C C . GLY A 1 111 ? 5.281 -2.719 6.403 1.00 92.38 111 GLY A C 1
ATOM 978 O O . GLY A 1 111 ? 5.759 -3.607 5.703 1.00 92.38 111 GLY A O 1
ATOM 979 N N . LEU A 1 112 ? 5.948 -1.594 6.682 1.00 90.50 112 LEU A N 1
ATOM 980 C CA . LEU A 1 112 ? 7.304 -1.345 6.190 1.00 90.50 112 LEU A CA 1
ATOM 981 C C . LEU A 1 112 ? 8.293 -2.404 6.689 1.00 90.50 112 LEU A C 1
ATOM 983 O O . LEU A 1 112 ? 9.087 -2.908 5.900 1.00 90.50 112 LEU A O 1
ATOM 987 N N . GLN A 1 113 ? 8.248 -2.767 7.976 1.00 90.44 113 GLN A N 1
ATOM 988 C CA . GLN A 1 113 ? 9.121 -3.809 8.533 1.00 90.44 113 GLN A CA 1
ATOM 989 C C . GLN A 1 113 ? 8.941 -5.153 7.817 1.00 90.44 113 GLN A C 1
ATOM 991 O O . GLN A 1 113 ? 9.932 -5.766 7.420 1.00 90.44 113 GLN A O 1
ATOM 996 N N . GLN A 1 114 ? 7.695 -5.588 7.612 1.00 90.62 114 GLN A N 1
ATOM 997 C CA . GLN A 1 114 ? 7.398 -6.831 6.899 1.00 90.62 114 GLN A CA 1
ATOM 998 C C . GLN A 1 114 ? 7.822 -6.752 5.433 1.00 90.62 114 GLN A C 1
ATOM 1000 O O . GLN A 1 114 ? 8.441 -7.685 4.932 1.00 90.62 114 GLN A O 1
ATOM 1005 N N . LEU A 1 115 ? 7.594 -5.621 4.761 1.00 87.69 115 LEU A N 1
ATOM 1006 C CA . LEU A 1 115 ? 8.038 -5.425 3.384 1.00 87.69 115 LEU A CA 1
ATOM 1007 C C . LEU A 1 115 ? 9.570 -5.508 3.257 1.00 87.69 115 LEU A C 1
ATOM 1009 O O . LEU A 1 115 ? 10.080 -6.134 2.330 1.00 87.69 115 LEU A O 1
ATOM 1013 N N . TYR A 1 116 ? 10.321 -4.931 4.202 1.00 85.38 116 TYR A N 1
ATOM 1014 C CA . TYR A 1 116 ? 11.781 -5.076 4.242 1.00 85.38 116 TYR A CA 1
ATOM 1015 C C . TYR A 1 116 ? 12.217 -6.520 4.506 1.00 85.38 116 TYR A C 1
ATOM 1017 O O . TYR A 1 116 ? 13.198 -6.971 3.912 1.00 85.38 116 TYR A O 1
ATOM 1025 N N . ALA A 1 117 ? 11.506 -7.248 5.369 1.00 84.88 117 ALA A N 1
ATOM 1026 C CA . ALA A 1 117 ? 11.773 -8.661 5.618 1.00 84.88 117 ALA A CA 1
ATOM 1027 C C . ALA A 1 117 ? 11.520 -9.512 4.363 1.00 84.88 117 ALA A C 1
ATOM 1029 O O . ALA A 1 117 ? 12.368 -10.333 4.017 1.00 84.88 117 ALA A O 1
ATOM 1030 N N . VAL A 1 118 ? 10.429 -9.254 3.631 1.00 82.56 118 VAL A N 1
ATOM 1031 C CA . VAL A 1 118 ? 10.138 -9.884 2.332 1.00 82.56 118 VAL A CA 1
ATOM 1032 C C . VAL A 1 118 ? 11.260 -9.588 1.341 1.00 82.56 118 VAL A C 1
ATOM 1034 O O . VAL A 1 118 ? 11.848 -10.516 0.800 1.00 82.56 118 VAL A O 1
ATOM 1037 N N . ALA A 1 119 ? 11.648 -8.321 1.183 1.00 79.31 119 ALA A N 1
ATOM 1038 C CA . ALA A 1 119 ? 12.732 -7.934 0.281 1.00 79.31 119 ALA A CA 1
ATOM 1039 C C . ALA A 1 119 ? 14.073 -8.602 0.632 1.00 79.31 119 ALA A C 1
ATOM 1041 O O . ALA A 1 119 ? 14.851 -8.961 -0.250 1.00 79.31 119 ALA A O 1
ATOM 1042 N N . ARG A 1 120 ? 14.372 -8.755 1.929 1.00 78.00 120 ARG A N 1
ATOM 1043 C CA . ARG A 1 120 ? 15.577 -9.449 2.401 1.00 78.00 120 ARG A CA 1
ATOM 1044 C C . ARG A 1 120 ? 15.500 -10.948 2.115 1.00 78.00 120 ARG A C 1
ATOM 1046 O O . ARG A 1 120 ? 16.478 -11.516 1.645 1.00 78.00 120 ARG A O 1
ATOM 1053 N N . SER A 1 121 ? 14.348 -11.558 2.375 1.00 74.06 121 SER A N 1
ATOM 1054 C CA . SER A 1 121 ? 14.086 -12.967 2.092 1.00 74.06 121 SER A CA 1
ATOM 1055 C C . SER A 1 121 ? 14.243 -13.266 0.599 1.00 74.06 121 SER A C 1
ATOM 1057 O O . SER A 1 121 ? 15.019 -14.138 0.227 1.00 74.06 121 SER A O 1
ATOM 1059 N N . GLU A 1 122 ? 13.627 -12.472 -0.280 1.00 71.69 122 GLU A N 1
ATOM 1060 C CA . GLU A 1 122 ? 13.717 -12.663 -1.735 1.00 71.69 122 GLU A CA 1
ATOM 1061 C C . GLU A 1 122 ? 15.156 -12.626 -2.267 1.00 71.69 122 GLU A C 1
ATOM 1063 O O . GLU A 1 122 ? 15.498 -13.408 -3.156 1.00 71.69 122 GLU A O 1
ATOM 1068 N N . ARG A 1 123 ? 16.013 -11.770 -1.694 1.00 68.88 123 ARG A N 1
ATOM 1069 C CA . ARG A 1 123 ? 17.448 -11.753 -2.017 1.00 68.88 123 ARG A CA 1
ATOM 1070 C C . ARG A 1 123 ? 18.154 -13.031 -1.584 1.00 68.88 123 ARG A C 1
ATOM 1072 O O . ARG A 1 123 ? 18.964 -13.552 -2.340 1.00 68.88 123 ARG A O 1
ATOM 1079 N N . ASN A 1 124 ? 17.864 -13.507 -0.376 1.00 60.28 124 ASN A N 1
ATOM 1080 C CA . ASN A 1 124 ? 18.496 -14.698 0.185 1.00 60.28 124 ASN A CA 1
ATOM 1081 C C . ASN A 1 124 ? 18.070 -15.977 -0.554 1.00 60.28 124 ASN A C 1
ATOM 1083 O O . ASN A 1 124 ? 18.872 -16.890 -0.691 1.00 60.28 124 ASN A O 1
ATOM 1087 N N . PHE A 1 125 ? 16.838 -16.028 -1.070 1.00 57.28 125 PHE A N 1
ATOM 1088 C CA . PHE A 1 125 ? 16.310 -17.171 -1.824 1.00 57.28 125 PHE A CA 1
ATOM 1089 C C . PHE A 1 125 ? 16.688 -17.176 -3.315 1.00 57.28 125 PHE A C 1
ATOM 1091 O O . PHE A 1 125 ? 16.144 -17.974 -4.074 1.00 57.28 125 PHE A O 1
ATOM 1098 N N . GLY A 1 126 ? 17.566 -16.278 -3.778 1.00 53.91 126 GLY A N 1
ATOM 1099 C CA . GLY A 1 126 ? 18.060 -16.280 -5.163 1.00 53.91 126 GLY A CA 1
ATOM 1100 C C . GLY A 1 126 ? 16.996 -16.020 -6.243 1.00 53.91 126 GLY A C 1
ATOM 1101 O O . GLY A 1 126 ? 17.309 -16.054 -7.428 1.00 53.91 126 GLY A O 1
ATOM 1102 N N . ARG A 1 127 ? 15.748 -15.700 -5.867 1.00 54.53 127 ARG A N 1
ATOM 1103 C CA . ARG A 1 127 ? 14.638 -15.405 -6.800 1.00 54.53 127 ARG A CA 1
ATOM 1104 C C . ARG A 1 127 ? 14.791 -14.074 -7.539 1.00 54.53 127 ARG A C 1
ATOM 1106 O O . ARG A 1 127 ? 14.005 -13.770 -8.435 1.00 54.53 127 ARG A O 1
ATOM 1113 N N . THR A 1 128 ? 15.784 -13.278 -7.158 1.00 51.28 128 THR A N 1
ATOM 1114 C CA . THR A 1 128 ? 16.306 -12.153 -7.935 1.00 51.28 128 THR A CA 1
ATOM 1115 C C . THR A 1 128 ? 17.717 -12.503 -8.386 1.00 51.28 128 THR A C 1
ATOM 1117 O O . THR A 1 128 ? 18.698 -12.118 -7.750 1.00 51.28 128 THR A O 1
ATOM 1120 N N . SER A 1 129 ? 17.819 -13.269 -9.468 1.00 39.06 129 SER A N 1
ATOM 1121 C CA . SER A 1 129 ? 19.065 -13.467 -10.198 1.00 39.06 129 SER A CA 1
ATOM 1122 C C . SER A 1 129 ? 19.528 -12.123 -10.765 1.00 39.06 129 SER A C 1
ATOM 1124 O O . SER A 1 129 ? 18.874 -11.551 -11.631 1.00 39.06 129 SER A O 1
ATOM 1126 N N . GLY A 1 130 ? 20.659 -11.619 -10.270 1.00 41.75 130 GLY A N 1
ATOM 1127 C CA . GLY A 1 130 ? 21.414 -10.557 -10.934 1.00 41.75 130 GLY A CA 1
ATOM 1128 C C . GLY A 1 130 ? 21.155 -9.131 -10.441 1.00 41.75 130 GLY A C 1
ATOM 1129 O O . GLY A 1 130 ? 20.273 -8.434 -10.911 1.00 41.75 130 GLY A O 1
ATOM 1130 N N . SER A 1 131 ? 22.056 -8.676 -9.568 1.00 39.38 131 SER A N 1
ATOM 1131 C CA . SER A 1 131 ? 22.654 -7.331 -9.558 1.00 39.38 131 SER A CA 1
ATOM 1132 C C . SER A 1 131 ? 21.761 -6.069 -9.475 1.00 39.38 131 SER A C 1
ATOM 1134 O O . SER A 1 131 ? 21.037 -5.700 -10.390 1.00 39.38 131 SER A O 1
ATOM 1136 N N . LYS A 1 132 ? 22.062 -5.278 -8.430 1.00 44.25 132 LYS A N 1
ATOM 1137 C CA . LYS A 1 132 ? 21.970 -3.802 -8.350 1.00 44.25 132 LYS A CA 1
ATOM 1138 C C . LYS A 1 132 ? 20.595 -3.199 -8.022 1.00 44.25 132 LYS A C 1
ATOM 1140 O O . LYS A 1 132 ? 19.856 -2.719 -8.867 1.00 44.25 132 LYS A O 1
ATOM 1145 N N . GLY A 1 133 ? 20.377 -3.075 -6.708 1.00 48.81 133 GLY A N 1
ATOM 1146 C CA . GLY A 1 133 ? 19.513 -2.064 -6.092 1.00 48.81 133 GLY A CA 1
ATOM 1147 C C . GLY A 1 133 ? 18.063 -2.496 -5.897 1.00 48.81 133 GLY A C 1
ATOM 1148 O O . GLY A 1 133 ? 17.242 -2.284 -6.775 1.00 48.81 133 GLY A O 1
ATOM 1149 N N . CYS A 1 134 ? 17.703 -3.014 -4.711 1.00 55.31 134 CYS A N 1
ATOM 1150 C CA . CYS A 1 134 ? 16.280 -3.195 -4.392 1.00 55.31 134 CYS A CA 1
ATOM 1151 C C . CYS A 1 134 ? 15.542 -1.871 -4.556 1.00 55.31 134 CYS A C 1
ATOM 1153 O O . CYS A 1 134 ? 15.750 -0.950 -3.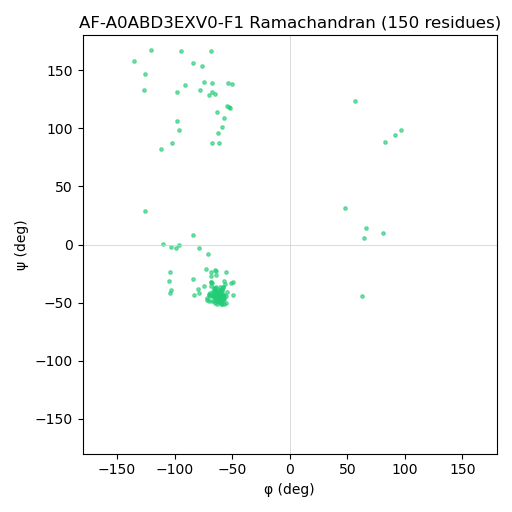755 1.00 55.31 134 CYS A O 1
ATOM 1155 N N . ILE A 1 135 ? 14.571 -1.862 -5.462 1.00 58.75 135 ILE A N 1
ATOM 1156 C CA . ILE A 1 135 ? 13.541 -0.829 -5.552 1.00 58.75 135 ILE A CA 1
ATOM 1157 C C . ILE A 1 135 ? 12.910 -0.578 -4.178 1.00 58.75 135 ILE A C 1
ATOM 1159 O O . ILE A 1 135 ? 12.644 0.570 -3.843 1.00 58.75 135 ILE A O 1
ATOM 1163 N N . PHE A 1 136 ? 12.800 -1.599 -3.318 1.00 57.97 136 PHE A N 1
ATOM 1164 C CA . PHE A 1 136 ? 12.312 -1.481 -1.938 1.00 57.97 136 PHE A CA 1
ATOM 1165 C C . PHE A 1 136 ? 12.968 -0.360 -1.114 1.00 57.97 136 PHE A C 1
ATOM 1167 O O . PHE A 1 136 ? 12.266 0.384 -0.434 1.00 57.97 136 PHE A O 1
ATOM 1174 N N . LYS A 1 137 ? 14.296 -0.180 -1.193 1.00 58.28 137 LYS A N 1
ATOM 1175 C CA . LYS A 1 137 ? 15.005 0.857 -0.412 1.00 58.28 137 LYS A CA 1
ATOM 1176 C C . LYS A 1 137 ? 14.734 2.272 -0.945 1.00 58.28 137 LYS A C 1
ATOM 1178 O O . LYS A 1 137 ? 14.941 3.250 -0.228 1.00 58.28 137 LYS A O 1
ATOM 1183 N N . PHE A 1 138 ? 14.303 2.386 -2.200 1.00 58.59 138 PHE A N 1
ATOM 1184 C CA . PHE A 1 138 ? 14.154 3.655 -2.912 1.00 58.59 138 PHE A CA 1
ATOM 1185 C C . PHE A 1 138 ? 12.698 4.096 -3.020 1.00 58.59 138 PHE A C 1
ATOM 1187 O O . PHE A 1 138 ? 12.396 5.266 -2.794 1.00 58.59 138 PHE A O 1
ATOM 1194 N N . ALA A 1 139 ? 11.803 3.155 -3.304 1.00 58.41 139 ALA A N 1
ATOM 1195 C CA . ALA A 1 139 ? 10.379 3.394 -3.424 1.00 58.41 139 ALA A CA 1
ATOM 1196 C C . ALA A 1 139 ? 9.748 3.750 -2.072 1.00 58.41 139 ALA A C 1
ATOM 1198 O O . ALA A 1 139 ? 8.844 4.573 -2.055 1.00 58.41 139 ALA A O 1
ATOM 1199 N N . TRP A 1 140 ? 10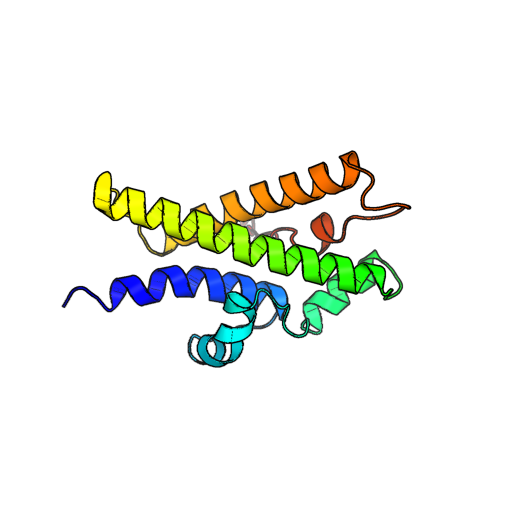.240 3.215 -0.945 1.00 62.69 140 TRP A N 1
ATOM 1200 C CA . TRP A 1 140 ? 9.554 3.298 0.358 1.00 62.69 140 TRP A CA 1
ATOM 1201 C C . TRP A 1 140 ? 10.402 3.881 1.497 1.00 62.69 140 TRP A C 1
ATOM 1203 O O . TRP A 1 140 ? 10.192 3.580 2.674 1.00 62.69 140 TRP A O 1
ATOM 1213 N N . LYS A 1 141 ? 11.360 4.759 1.170 1.00 53.81 141 LYS A N 1
ATOM 1214 C CA . LYS A 1 141 ? 12.069 5.537 2.194 1.00 53.81 141 LYS A CA 1
ATOM 1215 C C . LYS A 1 141 ? 11.084 6.533 2.841 1.00 53.81 141 LYS A C 1
ATOM 1217 O O . LYS A 1 141 ? 10.396 7.234 2.095 1.00 53.81 141 LYS A O 1
ATOM 1222 N N . PRO A 1 142 ? 11.012 6.630 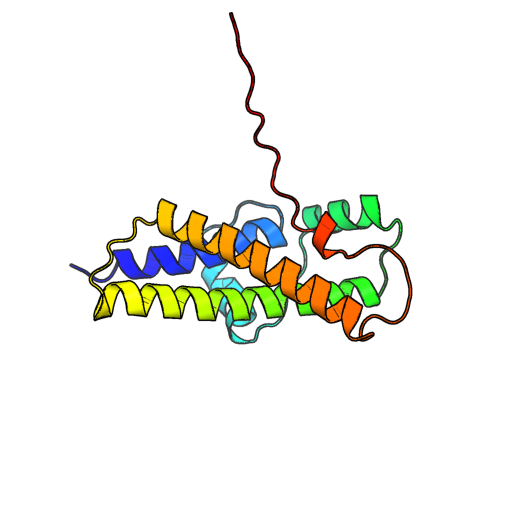4.185 1.00 41.00 142 PRO A N 1
ATOM 1223 C CA . PRO A 1 142 ? 10.167 7.616 4.849 1.00 41.00 142 PRO A CA 1
ATOM 1224 C C . PRO A 1 142 ? 10.483 9.020 4.331 1.00 41.00 142 PRO A C 1
ATOM 1226 O O . PRO A 1 142 ? 11.657 9.361 4.145 1.00 41.00 142 PRO A O 1
ATOM 1229 N N . ARG A 1 143 ? 9.446 9.840 4.115 1.00 40.81 143 ARG A N 1
ATOM 1230 C CA . ARG A 1 143 ? 9.608 11.292 3.979 1.00 40.81 143 ARG A CA 1
ATOM 1231 C C . ARG A 1 143 ? 10.411 11.725 5.208 1.00 40.81 143 ARG A C 1
ATOM 1233 O O . ARG A 1 143 ? 9.943 11.503 6.321 1.00 40.81 143 ARG A O 1
ATOM 1240 N N . ARG A 1 144 ? 11.627 12.267 5.036 1.00 36.53 144 ARG A N 1
ATOM 1241 C CA . ARG A 1 144 ? 12.266 13.009 6.131 1.00 36.53 144 ARG A CA 1
ATOM 1242 C C . ARG A 1 144 ? 11.266 14.104 6.473 1.00 36.53 144 ARG A C 1
ATOM 1244 O O . ARG A 1 144 ? 11.015 14.978 5.648 1.00 36.53 144 ARG A O 1
ATOM 1251 N N . SER A 1 145 ? 10.620 13.990 7.625 1.00 33.44 145 SER A N 1
ATOM 1252 C CA . SER A 1 145 ? 10.021 15.142 8.267 1.00 33.44 145 SER A CA 1
ATOM 1253 C C . SER A 1 145 ? 11.139 16.171 8.366 1.00 33.44 145 SER A C 1
ATOM 1255 O O . SER A 1 145 ? 12.171 15.885 8.973 1.00 33.44 145 SER A O 1
ATOM 1257 N N . ASN A 1 146 ? 10.973 17.325 7.721 1.00 32.34 146 ASN A N 1
ATOM 1258 C CA . ASN A 1 146 ? 11.690 18.518 8.139 1.00 32.34 146 ASN A CA 1
ATOM 1259 C C . ASN A 1 146 ? 11.219 18.783 9.572 1.00 32.34 146 ASN A C 1
ATOM 1261 O O . ASN A 1 146 ? 10.227 19.468 9.792 1.00 32.34 146 ASN A O 1
ATOM 1265 N N . SER A 1 147 ? 11.880 18.168 10.549 1.00 35.94 147 SER A N 1
ATOM 1266 C CA . SER A 1 147 ? 11.992 18.752 11.872 1.00 35.94 147 SER A CA 1
ATOM 1267 C C . SER A 1 147 ? 12.862 19.983 11.666 1.00 35.94 147 SER A C 1
ATOM 1269 O O . SER A 1 147 ? 14.089 19.891 11.669 1.00 35.94 147 SER A O 1
ATOM 1271 N N . GLY A 1 148 ? 12.207 21.096 11.333 1.00 31.53 148 GLY A N 1
ATOM 1272 C CA . GLY A 1 148 ? 12.808 22.411 11.417 1.00 31.53 148 GLY A CA 1
ATOM 1273 C C . GLY A 1 148 ? 13.216 22.611 12.864 1.00 31.53 148 GLY A C 1
ATOM 1274 O O . GLY A 1 148 ? 12.378 22.835 13.732 1.00 31.53 148 GLY A O 1
ATOM 1275 N N . SER A 1 149 ? 14.503 22.428 13.111 1.00 38.78 149 SER A N 1
ATOM 1276 C CA . SER A 1 149 ? 15.191 22.928 14.281 1.00 38.78 149 SER A CA 1
ATOM 1277 C C . SER A 1 149 ? 15.099 24.451 14.224 1.00 38.78 149 SER A C 1
ATOM 1279 O O . SER A 1 149 ? 15.893 25.089 13.541 1.00 38.78 149 SER A O 1
ATOM 1281 N N . THR A 1 150 ? 14.120 25.037 14.906 1.00 40.19 150 THR A N 1
ATOM 1282 C CA . THR A 1 150 ? 14.219 26.436 15.327 1.00 40.19 150 THR A CA 1
ATOM 1283 C C . THR A 1 150 ? 14.579 26.413 16.798 1.00 40.19 150 THR A C 1
ATOM 1285 O O . THR A 1 150 ? 13.731 26.359 17.682 1.00 40.19 150 THR A O 1
ATOM 1288 N N . THR A 1 151 ? 15.886 26.351 17.030 1.00 45.62 151 THR A N 1
ATOM 1289 C CA . THR A 1 151 ? 16.518 26.692 18.297 1.00 45.62 151 THR A CA 1
ATOM 1290 C C . THR A 1 151 ? 17.000 28.129 18.167 1.00 45.62 151 THR A C 1
ATOM 1292 O O . THR A 1 151 ? 18.037 28.357 17.550 1.00 45.62 151 THR A O 1
ATOM 1295 N N . ARG A 1 152 ? 16.221 29.068 18.698 1.00 41.91 152 ARG A N 1
ATOM 1296 C CA . ARG A 1 152 ? 16.617 30.227 19.515 1.00 41.91 152 ARG A CA 1
ATOM 1297 C C . ARG A 1 152 ? 15.475 31.224 19.566 1.00 41.91 152 ARG A C 1
ATOM 1299 O O . ARG A 1 152 ? 14.929 31.532 18.487 1.00 41.91 152 ARG A O 1
#

Nearest PDB structures (foldseek):
  6khi-assembly1_E  TM=5.521E-01  e=8.883E+00  Thermosynechococcus vestitus BP-1
  2oku-assembly1_B  TM=3.266E-01  e=2.894E+00  Porphyromonas gingivalis W83
  8gjg-assembly1_A  TM=3.051E-01  e=5.493E+00  synthetic construct
  6r38-assembly1_A-2  TM=2.380E-01  e=9.884E+00  Trypanosoma brucei

pLDDT: mean 77.48, std 18.43, range [31.53, 93.69]

Secondary structure (DSSP, 8-state):
--SHHHHHHHHHHHHHHHHHHHSS---TTHHHHHHHHHHTTPPPPPPHHHHHHHHHHHSS--HHHHHHHHHHHHHHHHHHHHHHHHHHHHHHHS-----HHHHHHHHHHHHHHHHHHHHHHHHHTT-S-S-S--HHHHHTPPP---------

Mean predicted aligned error: 9.5 Å

Sequence (152 aa):
MHDQRKKYRSQAWWLRILEHWLGNEVTQADLKHYKDYFSARTAPHIGERLKKRILLRLRNWKKEIDDQLRRIWWAWCSIGTALLWQIRNQVVHEGVKWTAKSQLEFMWRRGLQQLYAVARSERNFGRTSGSKGCIFKFAWKPRRSNSGSTTR